Protein AF-N1ULY7-F1 (afdb_monomer_lite)

Secondary structure (DSSP, 8-state):
-HHHHHHHHHHHHHHHHHHT--------BTTB-HHHHHHHHHTT-SEEEEE---STTHHHHHHHHHTT--SEEEEE--S-SS-GGGS-S--S-HHHHHHHHHHHHHHHGGGPPPSSPPPP---TT--HHHH-TT-TTT-S------

Structure (mmCIF, N/CA/C/O backbone):
data_AF-N1ULY7-F1
#
_entry.id   AF-N1ULY7-F1
#
loop_
_atom_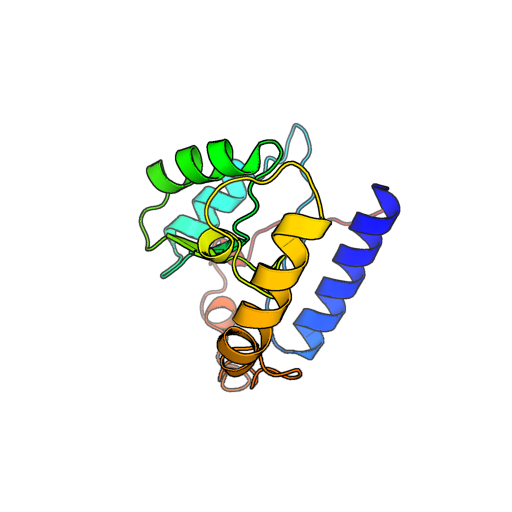site.group_PDB
_atom_site.id
_atom_site.type_symbol
_atom_site.label_atom_id
_atom_site.label_alt_id
_atom_site.label_comp_id
_atom_site.label_asym_id
_atom_site.label_entity_id
_atom_site.label_seq_id
_atom_site.pdbx_PDB_ins_code
_atom_site.Cartn_x
_atom_site.Cartn_y
_atom_site.Cartn_z
_atom_site.occupancy
_atom_site.B_iso_or_equiv
_atom_site.auth_seq_id
_atom_site.auth_comp_id
_atom_site.auth_asym_id
_atom_site.auth_atom_id
_atom_site.pdbx_PDB_model_num
ATOM 1 N N . MET A 1 1 ? 10.500 18.299 4.567 1.00 74.62 1 MET A N 1
ATOM 2 C CA . MET A 1 1 ? 9.730 17.120 4.112 1.00 74.62 1 MET A CA 1
ATOM 3 C C . MET A 1 1 ? 8.533 16.811 5.016 1.00 74.62 1 MET A C 1
ATOM 5 O O . MET A 1 1 ? 7.433 16.709 4.499 1.00 74.62 1 MET A O 1
ATOM 9 N N . HIS A 1 2 ? 8.688 16.747 6.348 1.00 90.69 2 HIS A N 1
ATOM 10 C CA . HIS A 1 2 ? 7.580 16.409 7.265 1.00 90.69 2 HIS A CA 1
ATOM 11 C C . HIS A 1 2 ? 6.323 17.290 7.126 1.00 90.69 2 HIS A C 1
ATOM 13 O O . HIS A 1 2 ? 5.226 16.753 7.027 1.00 90.69 2 HIS A O 1
ATOM 19 N N . LYS A 1 3 ? 6.467 18.622 7.032 1.00 94.31 3 LYS A N 1
ATOM 20 C CA . LYS A 1 3 ? 5.324 19.538 6.837 1.00 94.31 3 LYS A CA 1
ATOM 21 C C . LYS A 1 3 ? 4.505 19.207 5.581 1.00 94.31 3 LYS A C 1
ATOM 23 O O . LYS A 1 3 ? 3.289 19.119 5.669 1.00 94.31 3 LYS A O 1
ATOM 28 N N . PHE A 1 4 ? 5.173 18.943 4.457 1.00 96.50 4 PHE A N 1
ATOM 29 C CA . PHE A 1 4 ? 4.519 18.574 3.197 1.00 96.50 4 PHE A CA 1
ATOM 30 C C . PHE A 1 4 ? 3.685 17.291 3.338 1.00 96.50 4 PHE A C 1
ATOM 32 O O . PHE A 1 4 ? 2.550 17.234 2.876 1.00 96.50 4 PHE A O 1
ATOM 39 N N . ILE A 1 5 ? 4.215 16.282 4.038 1.00 94.19 5 ILE A N 1
ATOM 40 C CA . ILE A 1 5 ? 3.500 15.026 4.304 1.00 94.19 5 ILE A CA 1
ATOM 41 C C . ILE A 1 5 ? 2.256 15.284 5.168 1.00 94.19 5 ILE A C 1
ATOM 43 O O . ILE A 1 5 ? 1.174 14.802 4.840 1.00 94.19 5 ILE A O 1
ATOM 47 N N . LEU A 1 6 ? 2.383 16.074 6.239 1.00 94.31 6 LEU A N 1
ATOM 48 C CA . LEU A 1 6 ? 1.269 16.392 7.142 1.00 94.31 6 LEU A CA 1
ATOM 49 C C . LEU A 1 6 ? 0.171 17.217 6.452 1.00 94.31 6 LEU A C 1
ATOM 51 O O . LEU A 1 6 ? -1.020 16.958 6.633 1.00 94.31 6 LEU A O 1
ATOM 55 N N . GLU A 1 7 ? 0.555 18.185 5.621 1.00 95.19 7 GLU A N 1
ATOM 56 C CA . GLU A 1 7 ? -0.384 18.948 4.794 1.00 95.19 7 GLU A CA 1
ATOM 57 C C . GLU A 1 7 ? -1.086 18.042 3.772 1.00 95.19 7 GLU A C 1
ATOM 59 O O . GLU A 1 7 ? -2.307 18.123 3.614 1.00 95.19 7 GLU A O 1
ATOM 64 N N . GLY A 1 8 ? -0.351 17.112 3.155 1.00 95.38 8 GLY A N 1
ATOM 65 C CA . GLY A 1 8 ? -0.907 16.078 2.281 1.00 95.38 8 GLY A CA 1
ATOM 66 C C . GLY A 1 8 ? -1.920 15.177 2.994 1.00 95.38 8 GLY A C 1
ATOM 67 O O . GLY A 1 8 ? -3.011 14.944 2.477 1.00 95.38 8 GLY A O 1
ATOM 68 N N . MET A 1 9 ? -1.628 14.738 4.223 1.00 93.88 9 MET A N 1
ATOM 69 C CA . MET A 1 9 ? -2.581 13.989 5.055 1.00 93.88 9 MET A CA 1
ATOM 70 C C . MET A 1 9 ? -3.861 14.798 5.319 1.00 93.88 9 MET A C 1
ATOM 72 O O . MET A 1 9 ? -4.963 14.259 5.213 1.00 93.88 9 MET A O 1
ATOM 76 N N . SER A 1 10 ? -3.739 16.098 5.611 1.00 93.25 10 SER A N 1
ATOM 77 C CA . SER A 1 10 ? -4.890 16.995 5.804 1.00 93.25 10 SER A CA 1
ATOM 78 C C . SER A 1 10 ? -5.750 17.117 4.541 1.00 93.25 10 SER A C 1
ATOM 80 O O . SER A 1 10 ? -6.982 17.070 4.611 1.00 93.25 10 SER A O 1
ATOM 82 N N . TYR A 1 11 ? -5.120 17.208 3.368 1.00 95.31 11 TYR A N 1
ATOM 83 C CA . TYR A 1 11 ? -5.822 17.192 2.085 1.00 95.31 11 TYR A CA 1
ATOM 84 C C . TYR A 1 11 ? -6.552 15.859 1.847 1.00 95.31 11 TYR A C 1
ATOM 86 O O . TYR A 1 11 ? -7.743 15.857 1.529 1.00 95.31 11 TYR A O 1
ATOM 94 N N . ASN A 1 12 ? -5.886 14.730 2.103 1.00 92.62 12 ASN A N 1
ATOM 95 C CA . ASN A 1 12 ? -6.464 13.393 1.949 1.00 92.62 12 ASN A CA 1
ATOM 96 C C . ASN A 1 12 ? -7.694 13.174 2.844 1.00 92.62 12 ASN A C 1
ATOM 98 O O . ASN A 1 12 ? -8.665 12.562 2.401 1.00 92.62 12 ASN A O 1
ATOM 102 N N . ILE A 1 13 ? -7.714 13.725 4.067 1.00 91.62 13 ILE A N 1
ATOM 103 C CA . ILE A 1 13 ? -8.903 13.697 4.942 1.00 91.62 13 ILE A CA 1
ATOM 104 C C . ILE A 1 13 ? -10.103 14.360 4.252 1.00 91.62 13 ILE A C 1
ATOM 106 O O . ILE A 1 13 ? -11.209 13.808 4.254 1.00 91.62 13 ILE A O 1
ATOM 110 N N . LYS A 1 14 ? -9.901 15.548 3.668 1.00 90.75 14 LYS A N 1
ATOM 111 C CA . LYS A 1 14 ? -10.965 16.308 2.993 1.00 90.75 14 LYS A CA 1
ATOM 112 C C . LYS A 1 14 ? -11.480 15.554 1.770 1.00 90.75 14 LYS A C 1
ATOM 114 O O . LYS A 1 14 ? -12.694 15.435 1.594 1.00 90.75 14 LYS A O 1
ATOM 119 N N . GLU A 1 15 ? -10.570 15.009 0.971 1.00 88.94 15 GLU A N 1
ATOM 120 C CA . GLU A 1 15 ? -10.922 14.297 -0.254 1.00 88.94 15 GLU A CA 1
ATOM 121 C C . GLU A 1 15 ? -11.627 12.966 0.030 1.00 88.94 15 GLU A C 1
ATOM 123 O O . GLU A 1 15 ? -12.678 12.679 -0.546 1.00 88.94 15 GLU A O 1
ATOM 128 N N . ALA A 1 16 ? -11.141 12.194 1.004 1.00 86.06 16 ALA A N 1
ATOM 129 C CA . ALA A 1 16 ? -11.807 10.975 1.448 1.00 86.06 16 ALA A CA 1
ATOM 130 C C . ALA A 1 16 ? -13.236 11.256 1.929 1.00 86.06 16 ALA A C 1
ATOM 132 O O . ALA A 1 16 ? -14.167 10.559 1.522 1.00 86.06 16 ALA A O 1
ATOM 133 N N . LYS A 1 17 ? -13.443 12.327 2.712 1.00 86.44 17 LYS A N 1
ATOM 134 C CA . LYS A 1 17 ? -14.785 12.749 3.143 1.00 86.44 17 LYS A CA 1
ATOM 135 C C . LYS A 1 17 ? -15.686 13.070 1.948 1.00 86.44 17 LYS A C 1
ATOM 137 O O . LYS A 1 17 ? -16.830 12.620 1.920 1.00 86.44 17 LYS A O 1
ATOM 142 N N . ARG A 1 18 ? -15.179 13.797 0.945 1.00 85.75 18 ARG A N 1
ATOM 143 C CA . ARG A 1 18 ? -15.914 14.110 -0.297 1.00 85.75 18 ARG A CA 1
ATOM 144 C C . ARG A 1 18 ? -16.318 12.844 -1.062 1.00 85.75 18 ARG A C 1
ATOM 146 O O . ARG A 1 18 ? -17.390 12.800 -1.667 1.00 85.75 18 ARG A O 1
ATOM 153 N N . LEU A 1 19 ? -15.478 11.813 -1.020 1.00 82.19 19 LEU A N 1
ATOM 154 C CA . LEU A 1 19 ? -15.704 10.520 -1.667 1.00 82.19 19 LEU A CA 1
ATOM 155 C C . LEU A 1 19 ? -16.545 9.539 -0.828 1.00 82.19 19 LEU A C 1
ATOM 157 O O . LEU A 1 19 ? -16.903 8.480 -1.338 1.00 82.19 19 LEU A O 1
ATOM 161 N N . GLY A 1 20 ? -16.903 9.877 0.417 1.00 81.56 20 GLY A N 1
ATOM 162 C CA . GLY A 1 20 ? -17.619 8.974 1.330 1.00 81.56 20 GLY A CA 1
ATOM 163 C C . GLY A 1 20 ? -16.737 7.864 1.919 1.00 81.56 20 GLY A C 1
ATOM 164 O O . GLY A 1 20 ? -17.247 6.842 2.386 1.00 81.56 20 GLY A O 1
ATOM 165 N N . LEU A 1 21 ? -15.418 8.055 1.889 1.00 84.00 21 LEU A N 1
ATOM 166 C CA . LEU A 1 21 ? -14.406 7.151 2.421 1.00 84.00 21 LEU A CA 1
ATOM 167 C C . LEU A 1 21 ? -13.984 7.573 3.828 1.00 84.00 21 LEU A C 1
ATOM 169 O O . LEU A 1 21 ? -14.009 8.747 4.202 1.00 84.00 21 LEU A O 1
ATOM 173 N N . THR A 1 22 ? -13.555 6.595 4.617 1.00 87.62 22 THR A N 1
ATOM 174 C CA . THR A 1 22 ? -12.974 6.837 5.936 1.00 87.62 22 THR A CA 1
ATOM 175 C C . THR A 1 22 ? -11.459 6.857 5.802 1.00 87.62 22 THR A C 1
ATOM 177 O O . THR A 1 22 ? -10.843 5.813 5.644 1.00 87.62 22 THR A O 1
ATOM 180 N N . TYR A 1 23 ? -10.864 8.046 5.881 1.00 88.50 23 TYR A N 1
ATOM 181 C CA . TYR A 1 23 ? -9.416 8.212 5.989 1.00 88.50 23 TYR A CA 1
ATOM 182 C C . TYR A 1 23 ? -9.052 8.604 7.424 1.00 88.50 23 TYR A C 1
ATOM 184 O O . TYR A 1 23 ? -9.740 9.413 8.062 1.00 88.50 23 TYR A O 1
ATOM 192 N N . ARG A 1 24 ? -8.000 7.980 7.953 1.00 88.38 24 ARG A N 1
ATOM 193 C CA . ARG A 1 24 ? -7.470 8.214 9.298 1.00 88.38 24 ARG A CA 1
ATOM 194 C C . ARG A 1 24 ? -5.976 8.465 9.170 1.00 88.38 24 ARG A C 1
ATOM 196 O O . ARG A 1 24 ? -5.214 7.533 8.953 1.00 88.38 24 ARG A O 1
ATOM 203 N N . ALA A 1 25 ? -5.584 9.732 9.266 1.00 90.06 25 ALA A N 1
ATOM 204 C CA . ALA A 1 25 ? -4.176 10.087 9.352 1.00 90.06 25 ALA A CA 1
ATOM 205 C C . ALA A 1 25 ? -3.635 9.666 10.723 1.00 90.06 25 ALA A C 1
ATOM 207 O O . ALA A 1 25 ? -4.288 9.907 11.741 1.00 90.06 25 ALA A O 1
ATOM 208 N N . PHE A 1 26 ? -2.450 9.064 10.738 1.00 89.06 26 PHE A N 1
ATOM 209 C CA . PHE A 1 26 ? -1.754 8.682 11.957 1.00 89.06 26 PHE A CA 1
ATOM 210 C C . PHE A 1 26 ? -0.338 9.249 11.920 1.00 89.06 26 PHE A C 1
ATOM 212 O O . PHE A 1 26 ? 0.374 9.083 10.931 1.00 89.06 26 PHE A O 1
ATOM 219 N N . VAL A 1 27 ? 0.047 9.936 12.994 1.00 90.56 27 VAL A N 1
ATOM 220 C CA . VAL A 1 27 ? 1.402 10.450 13.199 1.00 90.56 27 VAL A CA 1
ATOM 221 C C . VAL A 1 27 ? 1.911 9.812 14.476 1.00 90.56 27 VAL A C 1
ATOM 223 O O . VAL A 1 27 ? 1.364 10.054 15.553 1.00 90.56 27 VAL A O 1
ATOM 226 N N . GLU A 1 28 ? 2.916 8.960 14.327 1.00 88.75 28 GLU A N 1
ATOM 227 C CA . GLU A 1 28 ? 3.486 8.213 15.438 1.00 88.75 28 GLU A CA 1
ATOM 228 C C . GLU A 1 28 ? 4.241 9.137 16.395 1.00 88.75 28 GLU A C 1
ATOM 230 O O . GLU A 1 28 ? 4.971 10.040 15.981 1.00 88.75 28 GLU A O 1
ATOM 235 N N . THR A 1 29 ? 4.048 8.906 17.690 1.00 88.94 29 THR A N 1
ATOM 236 C CA . THR A 1 29 ? 4.801 9.554 18.767 1.00 88.94 29 THR A CA 1
ATOM 237 C C . THR A 1 29 ? 5.242 8.487 19.772 1.00 88.94 29 THR A C 1
ATOM 239 O O . THR A 1 29 ? 4.666 7.398 19.787 1.00 88.94 29 THR A O 1
ATOM 242 N N . PRO A 1 30 ? 6.215 8.764 20.662 1.00 87.12 30 PRO A N 1
ATOM 243 C CA . PRO A 1 30 ? 6.667 7.772 21.642 1.00 87.12 30 PRO A CA 1
ATOM 244 C C . PRO A 1 30 ? 5.555 7.186 22.530 1.00 87.12 30 PRO A C 1
ATOM 246 O O . PRO A 1 30 ? 5.674 6.053 22.980 1.00 87.12 30 PRO A O 1
ATOM 249 N N . GLY A 1 31 ? 4.473 7.938 22.771 1.00 87.00 31 GLY A N 1
ATOM 250 C CA . GLY A 1 31 ? 3.311 7.483 23.544 1.00 87.00 31 GLY A CA 1
ATOM 251 C C . GLY A 1 31 ? 2.112 7.037 22.700 1.00 87.00 31 GLY A C 1
ATOM 252 O O . GLY A 1 31 ? 1.058 6.760 23.260 1.00 87.00 31 GLY A O 1
ATOM 253 N N . ASN A 1 32 ? 2.229 7.029 21.370 1.00 82.00 32 ASN A N 1
ATOM 254 C CA . ASN A 1 32 ? 1.151 6.661 20.457 1.00 82.00 32 ASN A CA 1
ATOM 255 C C . ASN A 1 32 ? 1.737 5.979 19.216 1.00 82.00 32 ASN A C 1
ATOM 257 O O . ASN A 1 32 ? 2.055 6.640 18.222 1.0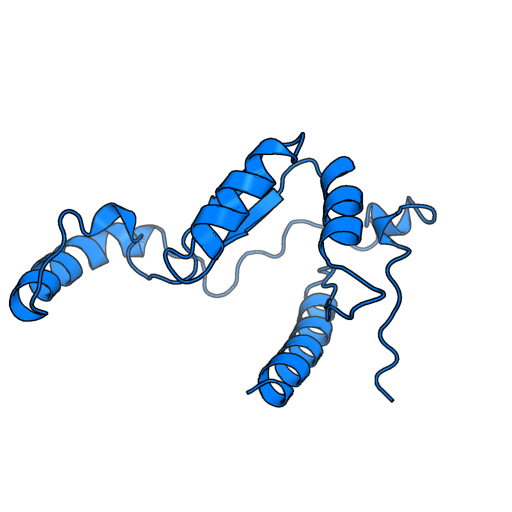0 82.00 32 ASN A O 1
ATOM 261 N N . ARG A 1 33 ? 1.893 4.657 19.304 1.00 87.69 33 ARG A N 1
ATOM 262 C CA . ARG A 1 33 ? 2.539 3.825 18.284 1.00 87.69 33 ARG A CA 1
ATOM 263 C C . ARG A 1 33 ? 1.539 3.281 17.276 1.00 87.69 33 ARG A C 1
ATOM 265 O O . ARG A 1 33 ? 0.423 2.907 17.640 1.00 87.69 33 ARG A O 1
ATOM 272 N N . ILE A 1 34 ? 1.938 3.214 16.005 1.00 86.25 34 ILE A N 1
ATOM 273 C CA . ILE A 1 34 ? 1.044 2.741 14.933 1.00 86.25 34 ILE A CA 1
ATOM 274 C C . ILE A 1 34 ? 0.678 1.268 15.111 1.00 86.25 34 ILE A C 1
ATOM 276 O O . ILE A 1 34 ? -0.429 0.867 14.767 1.00 86.25 34 ILE A O 1
ATOM 280 N N . GLU A 1 35 ? 1.588 0.482 15.680 1.00 85.12 35 GLU A N 1
ATOM 281 C CA . GLU A 1 35 ? 1.445 -0.958 15.890 1.00 85.12 35 GLU A CA 1
ATOM 282 C C . GLU A 1 35 ? 0.165 -1.296 16.663 1.00 85.12 35 GLU A C 1
ATOM 284 O O . GLU A 1 35 ? -0.639 -2.100 16.195 1.00 85.12 35 GLU A O 1
ATOM 289 N N . GLU A 1 36 ? -0.082 -0.615 17.785 1.00 82.81 36 GLU A N 1
ATOM 290 C CA . GLU A 1 36 ? -1.266 -0.841 18.623 1.00 82.81 36 GLU A CA 1
ATOM 291 C C . GLU A 1 36 ? -2.566 -0.497 17.884 1.00 82.81 36 GLU A C 1
ATOM 293 O O . GLU A 1 36 ? -3.559 -1.228 17.950 1.00 82.81 36 GLU A O 1
ATOM 298 N N . ALA A 1 37 ? -2.567 0.616 17.144 1.00 84.00 37 ALA A N 1
ATOM 299 C CA . ALA A 1 37 ? -3.717 1.022 16.346 1.00 84.00 37 ALA A CA 1
ATOM 300 C C . ALA A 1 37 ? -3.975 0.027 15.205 1.00 84.00 37 ALA A C 1
ATOM 302 O O . ALA A 1 37 ? -5.118 -0.368 14.967 1.00 84.00 37 ALA A O 1
ATOM 303 N N . PHE A 1 38 ? -2.917 -0.398 14.519 1.00 86.50 38 PHE A N 1
ATOM 304 C CA . PHE A 1 38 ? -2.985 -1.313 13.391 1.00 86.50 38 PHE A CA 1
ATOM 305 C C . PHE A 1 38 ? -3.459 -2.710 13.805 1.00 86.50 38 PHE A C 1
ATOM 307 O O . PHE A 1 38 ? -4.352 -3.258 13.157 1.00 86.50 38 PHE A O 1
ATOM 314 N N . GLU A 1 39 ? -2.939 -3.272 14.898 1.00 85.94 39 GLU A N 1
ATOM 315 C CA . GLU A 1 39 ? -3.374 -4.574 15.424 1.00 85.94 39 GLU A CA 1
ATOM 316 C C . GLU A 1 39 ? -4.874 -4.563 15.763 1.00 85.94 39 GLU A C 1
ATOM 318 O O . GLU A 1 39 ? -5.614 -5.466 15.373 1.00 85.94 39 GLU A O 1
ATOM 323 N N . LYS A 1 40 ? -5.360 -3.485 16.387 1.00 85.00 40 LYS A N 1
ATOM 324 C CA . LYS A 1 40 ? -6.778 -3.328 16.738 1.00 85.00 40 LYS A CA 1
ATOM 325 C C . LYS A 1 40 ? -7.697 -3.143 15.527 1.00 85.00 40 LYS A C 1
ATOM 327 O O . LYS A 1 40 ? -8.843 -3.582 15.542 1.00 85.00 40 LYS A O 1
ATOM 332 N N . ILE A 1 41 ? -7.235 -2.431 14.498 1.00 86.56 41 ILE A N 1
ATOM 333 C CA . ILE A 1 41 ? -8.004 -2.230 13.262 1.00 86.56 41 ILE A CA 1
ATOM 334 C C . ILE A 1 41 ? -8.057 -3.534 12.463 1.00 86.56 41 ILE A C 1
ATOM 336 O O . ILE A 1 41 ? -9.116 -3.918 11.967 1.00 86.56 41 ILE A O 1
ATOM 340 N N . SER A 1 42 ? -6.913 -4.207 12.332 1.00 89.31 42 SER A N 1
ATOM 341 C CA . SER A 1 42 ? -6.775 -5.415 11.520 1.00 89.31 42 SER A CA 1
ATOM 342 C C . SER A 1 42 ? -7.466 -6.635 12.133 1.00 89.31 42 SER A C 1
ATOM 344 O O . SER A 1 42 ? -7.896 -7.503 11.376 1.00 89.31 42 SER A O 1
ATOM 346 N N . SER A 1 43 ? -7.656 -6.692 13.460 1.00 88.44 43 SER A N 1
ATOM 347 C CA . SER A 1 43 ? -8.377 -7.795 14.120 1.00 88.44 43 SER A CA 1
ATOM 348 C C . SER A 1 43 ? -9.844 -7.914 13.699 1.00 88.44 43 SER A C 1
ATOM 350 O O . SER A 1 43 ? -10.385 -9.015 13.704 1.00 88.44 43 SER A O 1
ATOM 352 N N . GLU A 1 44 ? -10.465 -6.798 13.314 1.00 88.62 44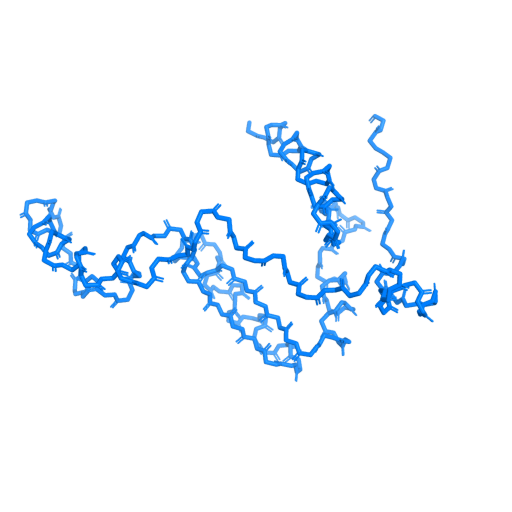 GLU A N 1
ATOM 353 C CA . GLU A 1 44 ? -11.858 -6.722 12.848 1.00 88.62 44 GLU A CA 1
ATOM 354 C C . GLU A 1 44 ? -11.959 -6.592 11.317 1.00 88.62 44 GLU A C 1
ATOM 356 O O . GLU A 1 44 ? -13.053 -6.482 10.758 1.00 88.62 44 GLU A O 1
ATOM 361 N N . ALA A 1 45 ? -10.826 -6.547 10.610 1.00 89.94 45 ALA A N 1
ATOM 362 C CA . ALA A 1 45 ? -10.805 -6.374 9.165 1.00 89.94 45 ALA A CA 1
ATOM 363 C C . ALA A 1 45 ? -11.052 -7.708 8.450 1.00 89.94 45 ALA A C 1
ATOM 365 O O . ALA A 1 45 ? -10.422 -8.717 8.754 1.00 89.94 45 ALA A O 1
ATOM 366 N N . ALA A 1 46 ? -11.905 -7.701 7.423 1.00 91.44 46 ALA A N 1
ATOM 367 C CA . ALA A 1 46 ? -12.069 -8.856 6.535 1.00 91.44 46 ALA A CA 1
ATOM 368 C C . ALA A 1 46 ? -10.873 -9.042 5.577 1.00 91.44 46 ALA A C 1
ATOM 370 O O . ALA A 1 46 ? -10.578 -10.154 5.140 1.00 91.44 46 ALA A O 1
ATOM 371 N N . LEU A 1 47 ? -10.198 -7.942 5.232 1.00 92.69 47 LEU A N 1
ATOM 372 C CA . LEU A 1 47 ? -9.082 -7.883 4.293 1.00 92.69 47 LEU A CA 1
ATOM 373 C C . LEU A 1 47 ? -8.237 -6.643 4.600 1.00 92.69 47 LEU A C 1
ATOM 375 O O . LEU A 1 47 ? -8.786 -5.562 4.820 1.00 92.69 47 LEU A O 1
ATOM 379 N N . VAL A 1 48 ? -6.916 -6.789 4.544 1.00 93.56 48 VAL A N 1
ATOM 380 C CA . VAL A 1 48 ? -5.966 -5.674 4.581 1.00 93.56 48 VAL A CA 1
ATOM 381 C C . VAL A 1 48 ? -5.230 -5.614 3.244 1.00 93.56 48 VAL A C 1
ATOM 383 O O . VAL A 1 48 ? -4.701 -6.621 2.776 1.00 93.56 48 VAL A O 1
ATOM 386 N N . ILE A 1 49 ? -5.212 -4.430 2.630 1.00 94.50 49 ILE A N 1
ATOM 387 C CA . ILE A 1 49 ? -4.476 -4.139 1.394 1.00 94.50 49 ILE A CA 1
ATOM 388 C C . ILE A 1 49 ? -3.457 -3.039 1.700 1.00 94.50 49 ILE A C 1
ATOM 390 O O . ILE A 1 49 ? -3.806 -2.060 2.360 1.00 94.50 49 ILE A O 1
ATOM 394 N N . THR A 1 50 ? -2.227 -3.197 1.223 1.00 93.50 50 THR A N 1
ATOM 395 C CA . THR A 1 50 ? -1.137 -2.224 1.373 1.00 93.50 50 THR A CA 1
ATOM 396 C C . THR A 1 50 ? -0.334 -2.092 0.083 1.00 93.50 50 THR A C 1
ATOM 398 O O . THR A 1 50 ? -0.426 -2.949 -0.795 1.00 93.50 50 THR A O 1
ATOM 401 N N . ASP A 1 51 ? 0.463 -1.032 -0.013 1.00 92.56 51 ASP A N 1
ATOM 402 C CA . ASP A 1 51 ? 1.408 -0.830 -1.109 1.00 92.56 51 ASP A CA 1
ATOM 403 C C . ASP A 1 51 ? 2.593 -1.808 -0.998 1.00 92.56 51 ASP A C 1
ATOM 405 O O . ASP A 1 51 ? 3.126 -2.023 0.094 1.00 92.56 51 ASP A O 1
ATOM 409 N N . ASP A 1 52 ? 2.999 -2.394 -2.126 1.00 91.69 52 ASP A N 1
ATOM 410 C CA . ASP A 1 52 ? 4.194 -3.235 -2.264 1.00 91.69 52 ASP A CA 1
ATOM 411 C C . ASP A 1 52 ? 5.380 -2.390 -2.743 1.00 91.69 52 ASP A C 1
ATOM 413 O O . ASP A 1 52 ? 5.536 -2.129 -3.937 1.00 91.69 52 ASP A O 1
ATOM 417 N N . TYR A 1 53 ? 6.200 -1.919 -1.802 1.00 91.62 53 TYR A N 1
ATOM 418 C CA . TYR A 1 53 ? 7.341 -1.059 -2.102 1.00 91.62 53 TYR A CA 1
ATOM 419 C C . TYR A 1 53 ? 8.660 -1.746 -1.719 1.00 91.62 53 TYR A C 1
ATOM 421 O O . TYR A 1 53 ? 8.870 -2.051 -0.545 1.00 91.62 53 TYR A O 1
ATOM 429 N N . PRO A 1 54 ? 9.598 -1.956 -2.662 1.00 87.88 54 PRO A N 1
ATOM 430 C CA . PRO A 1 54 ? 10.744 -2.848 -2.460 1.00 87.88 54 PRO A CA 1
ATOM 431 C C . PRO A 1 54 ? 11.909 -2.222 -1.674 1.00 87.88 54 PRO A C 1
ATOM 433 O O . PRO A 1 54 ? 12.996 -2.792 -1.645 1.00 87.88 54 PRO A O 1
ATOM 436 N N . ALA A 1 55 ? 11.745 -1.025 -1.107 1.00 90.06 55 ALA A N 1
ATOM 437 C CA . ALA A 1 55 ? 12.845 -0.259 -0.525 1.00 90.06 55 ALA A CA 1
ATOM 438 C C . ALA A 1 55 ? 12.607 0.118 0.942 1.00 90.06 55 ALA A C 1
ATOM 440 O O . ALA A 1 55 ? 11.489 0.071 1.460 1.00 90.06 55 ALA A O 1
ATOM 441 N N . TYR A 1 56 ? 13.685 0.574 1.585 1.00 90.50 56 TYR A N 1
ATOM 442 C CA . TYR A 1 56 ? 13.744 0.891 3.013 1.00 90.50 56 TYR A CA 1
ATOM 443 C C . TYR A 1 56 ? 13.398 -0.329 3.873 1.00 90.50 56 TYR A C 1
ATOM 445 O O . TYR A 1 56 ? 13.887 -1.413 3.602 1.00 90.50 56 TYR A O 1
ATOM 453 N N . ILE A 1 57 ? 12.590 -0.124 4.912 1.00 91.56 57 ILE A N 1
ATOM 454 C CA . ILE A 1 57 ? 12.170 -1.137 5.884 1.00 91.56 57 ILE A CA 1
ATOM 455 C C . ILE A 1 57 ? 10.899 -1.881 5.458 1.00 91.56 57 ILE A C 1
ATOM 457 O O . ILE A 1 57 ? 10.356 -2.659 6.238 1.00 91.56 57 ILE A O 1
ATOM 461 N N . ILE A 1 58 ? 10.335 -1.548 4.291 1.00 92.31 58 ILE A N 1
ATOM 462 C CA . ILE A 1 58 ? 9.002 -2.014 3.905 1.00 92.31 58 ILE A CA 1
ATOM 463 C C . ILE A 1 58 ? 8.970 -3.534 3.707 1.00 92.31 58 ILE A C 1
ATOM 465 O O . ILE A 1 58 ? 8.079 -4.147 4.292 1.00 92.31 58 ILE A O 1
ATOM 469 N N . PRO A 1 59 ? 9.915 -4.179 2.994 1.00 92.50 59 PRO A N 1
ATOM 470 C CA . PRO A 1 59 ? 9.891 -5.634 2.835 1.00 92.50 59 PRO A CA 1
ATOM 471 C C . PRO A 1 59 ? 9.895 -6.381 4.177 1.00 92.50 59 PRO A C 1
ATOM 473 O O . PRO A 1 59 ? 9.058 -7.255 4.409 1.00 92.50 59 PRO A O 1
ATOM 476 N N . GLU A 1 60 ? 10.775 -5.992 5.101 1.00 94.94 60 GLU A N 1
ATOM 477 C CA . GLU A 1 60 ? 10.872 -6.601 6.429 1.00 94.94 60 GLU A CA 1
ATOM 478 C C . GLU A 1 60 ? 9.631 -6.311 7.281 1.00 94.94 60 GLU A C 1
ATOM 480 O O . GLU A 1 60 ? 9.149 -7.191 7.998 1.00 94.94 60 GLU A O 1
ATOM 485 N N . LEU A 1 61 ? 9.079 -5.098 7.188 1.00 92.56 61 LEU A N 1
ATOM 486 C CA . LEU A 1 61 ? 7.842 -4.729 7.870 1.00 92.56 61 LEU A CA 1
ATOM 487 C C . LEU A 1 61 ? 6.664 -5.578 7.376 1.00 92.56 61 LEU A C 1
ATOM 489 O O . LEU A 1 61 ? 5.907 -6.093 8.196 1.00 92.56 61 LEU A O 1
ATOM 493 N N . LEU A 1 62 ? 6.509 -5.758 6.061 1.00 93.62 62 LEU A N 1
ATOM 494 C CA . LEU A 1 62 ? 5.438 -6.574 5.479 1.00 93.62 62 LEU A CA 1
ATOM 495 C C . LEU A 1 62 ? 5.562 -8.043 5.903 1.00 93.62 62 LEU A C 1
ATOM 497 O O . LEU A 1 62 ? 4.568 -8.655 6.299 1.00 93.62 62 LEU A O 1
ATOM 501 N N . GLU A 1 63 ? 6.780 -8.587 5.902 1.00 93.75 63 GLU A N 1
ATOM 502 C CA . GLU A 1 63 ? 7.099 -9.927 6.406 1.00 93.75 63 GLU A CA 1
ATOM 503 C C . GLU A 1 63 ? 6.685 -10.080 7.885 1.00 93.75 63 GLU A C 1
ATOM 505 O O . GLU A 1 63 ? 6.025 -11.052 8.254 1.00 93.75 63 GLU A O 1
ATOM 510 N N . GLN A 1 64 ? 7.007 -9.109 8.745 1.00 93.56 64 GLN A N 1
ATOM 511 C CA . GLN A 1 64 ? 6.626 -9.126 10.164 1.00 93.56 64 GLN A CA 1
ATOM 512 C C . GLN A 1 64 ? 5.116 -8.977 10.377 1.00 93.56 64 GLN A C 1
ATOM 514 O O . GLN A 1 64 ? 4.524 -9.684 11.195 1.00 93.56 64 GLN A O 1
ATOM 519 N N . VAL A 1 65 ? 4.484 -8.068 9.640 1.00 92.38 65 VAL A N 1
ATOM 520 C CA . VAL A 1 65 ? 3.050 -7.789 9.724 1.00 92.38 65 VAL A CA 1
ATOM 521 C C . VAL A 1 65 ? 2.230 -8.989 9.250 1.00 92.38 65 VAL A C 1
ATOM 523 O O . VAL A 1 65 ? 1.260 -9.363 9.911 1.00 92.38 65 VAL A O 1
ATOM 526 N N . SER A 1 66 ? 2.648 -9.656 8.170 1.00 93.06 66 SER A N 1
ATOM 527 C CA . SER A 1 66 ? 1.963 -10.844 7.641 1.00 93.06 66 SER A CA 1
ATOM 528 C C . SER A 1 66 ? 1.875 -11.994 8.653 1.00 93.06 66 SER A C 1
ATOM 530 O O . SER A 1 66 ? 0.899 -12.737 8.646 1.00 93.06 66 SER A O 1
ATOM 532 N N . LYS A 1 67 ? 2.839 -12.097 9.579 1.00 92.25 67 LYS A N 1
ATOM 533 C CA . LYS A 1 67 ? 2.850 -13.096 10.665 1.00 92.25 67 LYS A CA 1
ATOM 534 C C . LYS A 1 67 ? 1.853 -12.786 11.787 1.00 92.25 67 LYS A C 1
ATOM 536 O O . LYS A 1 67 ? 1.531 -13.675 12.570 1.00 92.25 67 LYS A O 1
ATOM 541 N N . LYS A 1 68 ? 1.386 -11.536 11.892 1.00 90.44 68 LYS A N 1
ATOM 542 C CA . LYS A 1 68 ? 0.478 -11.065 12.952 1.00 90.44 68 LYS A CA 1
ATOM 543 C C . LYS A 1 68 ? -0.975 -10.922 12.493 1.00 90.44 68 LYS A C 1
ATOM 545 O O . LYS A 1 68 ? -1.888 -11.092 13.302 1.00 90.44 68 LYS A O 1
ATOM 550 N N . ILE A 1 69 ? -1.202 -10.575 11.225 1.00 91.69 69 ILE A N 1
ATOM 551 C CA . ILE A 1 69 ? -2.550 -10.360 10.685 1.00 91.69 69 ILE A CA 1
ATOM 552 C C . ILE A 1 69 ? -3.302 -11.693 10.584 1.00 91.69 69 ILE A C 1
ATOM 554 O O . ILE A 1 69 ? -2.792 -12.675 10.055 1.00 91.69 69 ILE A O 1
ATOM 558 N N . LYS A 1 70 ? -4.553 -11.710 11.061 1.00 90.81 70 LYS A N 1
ATOM 559 C CA . LYS A 1 70 ? -5.420 -12.904 11.050 1.00 90.81 70 LYS A CA 1
ATOM 560 C C . LYS A 1 70 ? -6.308 -13.024 9.809 1.00 90.81 70 LYS A C 1
ATOM 562 O O . LYS A 1 70 ? -6.861 -14.090 9.557 1.00 90.81 70 LYS A O 1
ATOM 567 N N . CYS A 1 71 ? -6.490 -11.935 9.068 1.00 91.94 71 CYS A N 1
ATOM 568 C CA . CYS A 1 71 ? -7.266 -11.907 7.834 1.00 91.94 71 CYS A CA 1
ATOM 569 C C . CYS A 1 71 ? -6.356 -11.951 6.601 1.00 91.94 71 CYS A C 1
ATOM 571 O O . CYS A 1 71 ? -5.131 -12.012 6.700 1.00 91.94 71 CYS A O 1
ATOM 573 N N . LYS A 1 72 ? -6.952 -11.942 5.407 1.00 93.44 72 LYS A N 1
ATOM 574 C CA . LYS A 1 72 ? -6.169 -11.906 4.173 1.00 93.44 72 LYS A CA 1
ATOM 575 C C . LYS A 1 72 ? -5.372 -10.595 4.118 1.00 93.44 72 LYS A C 1
ATOM 577 O O . LYS A 1 72 ? -5.928 -9.521 4.341 1.00 93.44 72 LYS A O 1
ATOM 582 N N . PHE A 1 73 ? -4.085 -10.698 3.807 1.00 94.69 73 PHE A N 1
ATOM 583 C CA . PHE A 1 73 ? -3.179 -9.564 3.653 1.00 94.69 73 PHE A CA 1
ATOM 584 C C . PHE A 1 73 ? -2.642 -9.542 2.225 1.00 94.69 73 PHE A C 1
ATOM 586 O O . PHE A 1 73 ? -2.105 -10.543 1.753 1.00 94.69 73 PHE A O 1
ATOM 593 N N . LEU A 1 74 ? -2.850 -8.435 1.516 1.00 94.50 74 LEU A N 1
ATOM 594 C CA . LEU A 1 74 ? -2.443 -8.262 0.125 1.00 94.50 74 LEU A CA 1
ATOM 595 C C . LEU A 1 74 ? -1.537 -7.041 -0.007 1.00 94.50 74 LEU A C 1
ATOM 597 O O . LEU A 1 74 ? -1.956 -5.929 0.304 1.00 94.50 74 LEU A O 1
ATOM 601 N N . ALA A 1 75 ? -0.329 -7.250 -0.516 1.00 92.88 75 ALA A N 1
ATOM 602 C CA . ALA A 1 75 ? 0.535 -6.177 -0.985 1.00 92.88 75 ALA A CA 1
ATOM 603 C C . ALA A 1 75 ? 0.308 -5.980 -2.493 1.00 92.88 75 ALA A C 1
ATOM 605 O O . ALA A 1 75 ? 0.199 -6.957 -3.239 1.00 92.88 75 ALA A O 1
ATOM 606 N N . VAL A 1 76 ? 0.164 -4.731 -2.930 1.00 91.38 76 VAL A N 1
ATOM 607 C CA . VAL A 1 76 ? -0.123 -4.367 -4.323 1.00 91.38 76 VAL A CA 1
ATOM 608 C C . VAL A 1 76 ? 0.864 -3.297 -4.767 1.00 91.38 76 VAL A C 1
ATOM 610 O O . VAL A 1 76 ? 0.967 -2.256 -4.126 1.00 91.38 76 VAL A O 1
ATOM 613 N N . ASP A 1 77 ? 1.553 -3.517 -5.885 1.00 90.31 77 ASP A N 1
ATOM 614 C CA . ASP A 1 77 ? 2.384 -2.481 -6.505 1.00 90.31 77 ASP A CA 1
ATOM 615 C C . ASP A 1 77 ? 1.492 -1.335 -7.003 1.00 90.31 77 ASP A C 1
ATOM 617 O O . ASP A 1 77 ? 0.759 -1.463 -7.988 1.00 90.31 77 ASP A O 1
ATOM 621 N N . SER A 1 78 ? 1.530 -0.222 -6.275 1.00 87.75 78 SER A N 1
ATOM 622 C CA . SER A 1 78 ? 0.801 1.016 -6.571 1.00 87.75 78 SER A CA 1
ATOM 623 C C . SER A 1 78 ? 1.735 2.158 -6.986 1.00 87.75 78 SER A C 1
ATOM 625 O O . SER A 1 78 ? 1.283 3.261 -7.305 1.00 87.75 78 SER A O 1
ATOM 627 N N . ASN A 1 79 ? 3.041 1.898 -6.999 1.00 88.88 79 ASN A N 1
ATOM 628 C CA . ASN A 1 79 ? 4.102 2.864 -7.259 1.00 88.88 79 ASN A CA 1
ATOM 629 C C . ASN A 1 79 ? 4.672 2.757 -8.679 1.00 88.88 79 ASN A C 1
ATOM 631 O O . ASN A 1 79 ? 5.446 3.628 -9.084 1.00 88.88 79 ASN A O 1
ATOM 635 N N . SER A 1 80 ? 4.289 1.730 -9.441 1.00 88.25 80 SER A N 1
ATOM 636 C CA . SER A 1 80 ? 4.800 1.484 -10.790 1.00 88.25 80 SER A CA 1
ATOM 637 C C . SER A 1 80 ? 3.685 1.357 -11.826 1.00 88.25 80 SER A C 1
ATOM 639 O O . SER A 1 80 ? 2.602 0.843 -11.567 1.00 88.25 80 SER A O 1
ATOM 641 N N . ILE A 1 81 ? 3.958 1.810 -13.053 1.00 90.00 81 ILE A N 1
ATOM 642 C CA . ILE A 1 81 ? 3.035 1.627 -14.188 1.00 90.00 81 ILE A CA 1
ATOM 643 C C . ILE A 1 81 ? 3.068 0.179 -14.698 1.00 90.00 81 ILE A C 1
ATOM 645 O O . ILE A 1 81 ? 2.039 -0.393 -15.049 1.00 90.00 81 ILE A O 1
ATOM 649 N N . ILE A 1 82 ? 4.269 -0.392 -14.779 1.00 91.94 82 ILE A N 1
ATOM 650 C CA . ILE A 1 82 ? 4.492 -1.818 -15.012 1.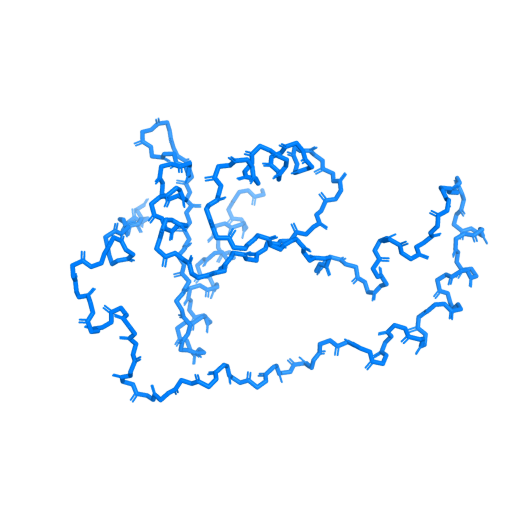00 91.94 82 ILE A CA 1
ATOM 651 C C . ILE A 1 82 ? 4.806 -2.408 -13.638 1.00 91.94 82 ILE A C 1
ATOM 653 O O . ILE A 1 82 ? 5.751 -1.902 -13.023 1.00 91.94 82 ILE A O 1
ATOM 657 N N . PRO A 1 83 ? 4.068 -3.434 -13.174 1.00 89.44 83 PRO A N 1
ATOM 658 C CA . PRO A 1 83 ? 4.363 -4.090 -11.908 1.00 89.44 83 PRO A CA 1
ATOM 659 C C . PRO A 1 83 ? 5.836 -4.483 -11.820 1.00 89.44 83 PRO A C 1
ATOM 661 O O . PRO A 1 83 ? 6.394 -5.015 -12.782 1.00 89.44 83 PRO A O 1
ATOM 664 N N . LEU A 1 84 ? 6.471 -4.239 -10.677 1.00 88.94 84 LEU A N 1
ATOM 665 C CA . LEU A 1 84 ? 7.903 -4.442 -10.480 1.00 88.94 84 LEU A CA 1
ATOM 666 C C . LEU A 1 84 ? 8.332 -5.878 -10.797 1.00 88.94 84 LEU A C 1
ATOM 668 O O . LEU A 1 84 ? 9.390 -6.103 -11.386 1.00 8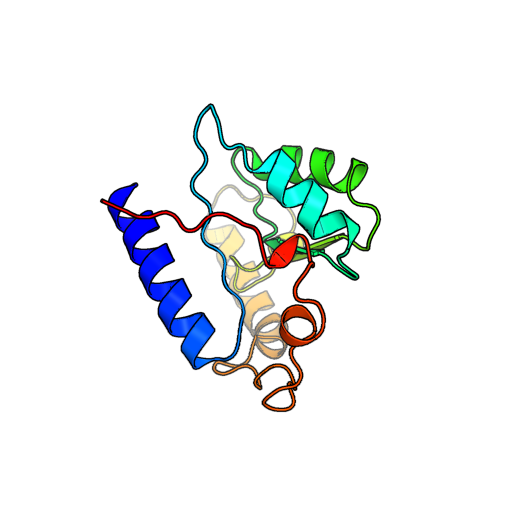8.94 84 LEU A O 1
ATOM 672 N N . THR A 1 85 ? 7.456 -6.838 -10.505 1.00 87.44 85 THR A N 1
ATOM 673 C CA . THR A 1 85 ? 7.632 -8.265 -10.798 1.00 87.44 85 THR A CA 1
ATOM 674 C C . THR A 1 85 ? 7.763 -8.582 -12.293 1.00 87.44 85 THR A C 1
ATOM 676 O O . THR A 1 85 ? 8.247 -9.654 -12.647 1.00 87.44 85 THR A O 1
ATOM 679 N N . PHE A 1 86 ? 7.377 -7.670 -13.194 1.00 90.75 86 PHE A N 1
ATOM 680 C CA . PHE A 1 86 ? 7.415 -7.895 -14.644 1.00 90.75 86 PHE A CA 1
ATOM 681 C C . PHE A 1 86 ? 8.743 -7.462 -15.285 1.00 90.75 86 PHE A C 1
ATOM 683 O O . PHE A 1 86 ? 9.002 -7.813 -16.437 1.00 90.75 86 PHE A O 1
ATOM 690 N N . TYR A 1 87 ? 9.605 -6.715 -14.583 1.00 88.06 87 TYR A N 1
ATOM 691 C CA . TYR A 1 87 ? 10.868 -6.223 -15.161 1.00 88.06 87 TYR A CA 1
ATOM 692 C C . TYR A 1 87 ? 11.935 -7.312 -15.367 1.00 88.06 87 TYR A C 1
ATOM 694 O O . TYR A 1 87 ? 12.878 -7.110 -16.149 1.00 88.06 87 TYR A O 1
ATOM 702 N N . GLY A 1 88 ? 11.753 -8.473 -14.731 1.00 88.12 88 GLY A N 1
ATOM 703 C CA . GLY A 1 88 ? 12.678 -9.602 -14.779 1.00 88.12 88 GLY A CA 1
ATOM 704 C C . GLY A 1 88 ? 14.009 -9.290 -14.097 1.00 88.12 88 GLY A C 1
ATOM 705 O O . GLY A 1 88 ? 14.071 -8.491 -13.166 1.00 88.12 88 GLY A O 1
ATOM 706 N N . GLU A 1 89 ? 15.079 -9.913 -14.589 1.00 91.06 89 GLU A N 1
ATOM 707 C CA . GLU A 1 89 ? 16.421 -9.777 -14.017 1.00 91.06 89 GLU A CA 1
ATOM 708 C C . GLU A 1 89 ? 16.924 -8.333 -13.987 1.00 91.06 89 GLU A C 1
ATOM 710 O O . GLU A 1 89 ? 16.721 -7.566 -14.943 1.00 91.06 89 GLU A O 1
ATOM 715 N N . PHE A 1 90 ? 17.658 -8.011 -12.917 1.00 92.38 90 PHE A N 1
ATOM 716 C CA . PHE A 1 90 ? 18.324 -6.726 -12.739 1.00 92.38 90 PHE A CA 1
ATOM 717 C C . PHE A 1 90 ? 19.203 -6.380 -13.945 1.00 92.38 90 PHE A C 1
ATOM 719 O O . PHE A 1 90 ? 19.902 -7.220 -14.516 1.00 92.38 90 PHE A O 1
ATOM 726 N N . VAL A 1 91 ? 19.194 -5.101 -14.319 1.00 94.62 91 VAL A N 1
ATOM 727 C CA . VAL A 1 91 ? 20.057 -4.559 -15.367 1.00 94.62 91 VAL A CA 1
ATOM 728 C C . VAL A 1 91 ? 20.704 -3.270 -14.886 1.00 94.62 91 VAL A C 1
ATOM 730 O O . VAL A 1 91 ? 20.045 -2.394 -14.334 1.00 94.62 91 VAL A O 1
ATOM 733 N N . SER A 1 92 ? 21.999 -3.123 -15.151 1.00 96.00 92 SER A N 1
ATOM 734 C CA . SER A 1 92 ? 22.792 -1.976 -14.697 1.00 96.00 92 SER A CA 1
ATOM 735 C C . SER A 1 92 ? 22.598 -0.706 -15.533 1.00 96.00 92 SER A C 1
ATOM 737 O O . SER A 1 92 ? 23.090 0.355 -15.160 1.00 96.00 92 SER A O 1
ATOM 739 N N . ALA A 1 93 ? 21.902 -0.788 -16.675 1.00 96.94 93 ALA A N 1
ATOM 740 C CA . ALA A 1 93 ? 21.804 0.316 -17.624 1.00 96.94 93 ALA A CA 1
ATOM 741 C C . ALA A 1 93 ? 20.393 0.511 -18.191 1.00 96.94 93 ALA A C 1
ATOM 743 O O . ALA A 1 93 ? 19.753 -0.416 -18.697 1.00 96.94 93 ALA A O 1
ATOM 744 N N . ALA A 1 94 ? 19.961 1.774 -18.254 1.00 97.19 94 ALA A N 1
ATOM 745 C CA . ALA A 1 94 ? 18.670 2.161 -18.823 1.00 97.19 94 ALA A CA 1
ATOM 746 C C . ALA A 1 94 ? 18.511 1.758 -20.301 1.00 97.19 94 ALA A C 1
ATOM 748 O O . ALA A 1 94 ? 17.399 1.485 -20.746 1.00 97.19 94 ALA A O 1
ATOM 749 N N . ARG A 1 95 ? 19.603 1.695 -21.083 1.00 97.31 95 ARG A N 1
ATOM 750 C CA . ARG A 1 95 ? 19.565 1.239 -22.489 1.00 97.31 95 ARG A CA 1
ATOM 751 C C . ARG A 1 95 ? 19.077 -0.209 -22.618 1.00 97.31 95 ARG A C 1
ATOM 753 O O . ARG A 1 95 ? 18.467 -0.531 -23.630 1.00 97.31 95 ARG A O 1
ATOM 760 N N . ILE A 1 96 ? 19.309 -1.038 -21.597 1.00 95.38 96 ILE A N 1
ATOM 761 C CA . ILE A 1 96 ? 18.873 -2.439 -21.547 1.00 95.38 96 ILE A CA 1
ATOM 762 C C . ILE A 1 96 ? 17.437 -2.537 -21.008 1.00 95.38 96 ILE A C 1
ATOM 764 O O . ILE A 1 96 ? 16.632 -3.296 -21.543 1.00 95.38 96 ILE A O 1
ATOM 768 N N . LEU A 1 97 ? 17.087 -1.736 -19.992 1.00 95.69 97 LEU A N 1
ATOM 769 C CA . LEU A 1 97 ? 15.745 -1.744 -19.395 1.00 95.69 97 LEU A CA 1
ATOM 770 C C . LEU A 1 97 ? 14.669 -1.168 -20.329 1.00 95.69 97 LEU A C 1
ATOM 772 O O . LEU A 1 97 ? 13.563 -1.697 -20.418 1.00 95.69 97 LEU A O 1
ATOM 776 N N . ARG A 1 98 ? 14.982 -0.084 -21.046 1.00 96.19 98 ARG A N 1
ATOM 777 C CA . ARG A 1 98 ? 14.003 0.692 -21.826 1.00 96.19 98 ARG A CA 1
ATOM 778 C C . ARG A 1 98 ? 13.272 -0.123 -22.908 1.00 96.19 98 ARG A C 1
ATOM 780 O O . ARG A 1 98 ? 12.052 -0.001 -22.981 1.00 96.19 98 ARG A O 1
ATOM 787 N N . PRO A 1 99 ? 13.929 -0.988 -23.706 1.00 95.25 99 PRO A N 1
ATOM 788 C CA . PRO A 1 99 ? 13.218 -1.868 -24.635 1.00 95.25 99 PRO A CA 1
ATOM 789 C C . PRO A 1 99 ? 12.225 -2.812 -23.942 1.00 95.25 99 PRO A C 1
ATOM 791 O O . PRO A 1 99 ? 11.136 -3.034 -24.467 1.00 95.25 99 PRO A O 1
ATOM 794 N N . ARG A 1 100 ? 12.561 -3.328 -22.746 1.00 94.62 100 ARG A N 1
ATOM 795 C CA . ARG A 1 100 ? 11.645 -4.171 -21.955 1.00 94.62 100 ARG A CA 1
ATOM 796 C C . ARG A 1 100 ? 10.418 -3.375 -21.521 1.00 94.62 100 ARG A C 1
ATOM 798 O O . ARG A 1 100 ? 9.302 -3.825 -21.751 1.00 94.62 100 ARG A O 1
ATOM 805 N N . VAL A 1 101 ? 10.629 -2.172 -20.981 1.00 95.62 101 VAL A N 1
ATOM 806 C CA . VAL A 1 101 ? 9.554 -1.238 -20.598 1.00 95.62 101 VAL A CA 1
ATOM 807 C C . VAL A 1 101 ? 8.618 -0.988 -21.780 1.00 95.62 101 VAL A C 1
ATOM 809 O O . VAL A 1 101 ? 7.414 -1.170 -21.654 1.00 95.62 101 VAL A O 1
ATOM 812 N N . HIS A 1 102 ? 9.161 -0.622 -22.946 1.00 95.88 102 HIS A N 1
ATOM 813 C CA . HIS A 1 102 ? 8.352 -0.314 -24.129 1.00 95.88 102 HIS A CA 1
ATOM 814 C C . HIS A 1 102 ? 7.547 -1.520 -24.622 1.00 95.88 102 HIS A C 1
ATOM 816 O O . HIS A 1 102 ? 6.415 -1.353 -25.065 1.00 95.88 102 HIS A O 1
ATOM 822 N N . LYS A 1 103 ? 8.110 -2.729 -24.526 1.00 95.19 103 LYS A N 1
ATOM 823 C CA . LYS A 1 103 ? 7.411 -3.966 -24.888 1.00 95.19 103 LYS A CA 1
ATOM 824 C C . LYS A 1 103 ? 6.291 -4.309 -23.899 1.00 95.19 103 LYS A C 1
ATOM 826 O O . LYS A 1 103 ? 5.229 -4.743 -24.326 1.00 95.19 103 LYS A O 1
ATOM 831 N N . LEU A 1 104 ? 6.525 -4.128 -22.598 1.00 95.12 104 LEU A N 1
ATOM 832 C CA . LEU A 1 104 ? 5.573 -4.481 -21.536 1.00 95.12 104 LEU A CA 1
ATOM 833 C C . LEU A 1 104 ? 4.447 -3.457 -21.378 1.00 95.12 104 LEU A C 1
ATOM 835 O O . LEU A 1 104 ? 3.315 -3.837 -21.088 1.00 95.12 104 LEU A O 1
ATOM 839 N N . PHE A 1 105 ? 4.741 -2.172 -21.579 1.00 95.38 105 PHE A N 1
ATOM 840 C CA . PHE A 1 105 ? 3.795 -1.075 -21.383 1.00 95.38 105 PHE A CA 1
ATOM 841 C C . PHE A 1 105 ? 2.423 -1.294 -22.051 1.00 95.38 105 PHE A C 1
ATOM 843 O O . PHE A 1 105 ? 1.424 -1.229 -21.335 1.00 95.38 105 PHE A O 1
ATOM 850 N N . PRO A 1 106 ? 2.312 -1.586 -23.365 1.00 94.38 106 PRO A N 1
ATOM 851 C CA . PRO A 1 106 ? 1.004 -1.763 -24.000 1.00 94.38 106 PRO A CA 1
ATOM 852 C C . PRO A 1 106 ? 0.212 -2.948 -23.437 1.00 94.38 106 PRO A C 1
ATOM 854 O O . PRO A 1 106 ? -1.015 -2.914 -23.471 1.00 94.38 106 PRO A O 1
ATOM 857 N N . GLU A 1 107 ? 0.880 -3.970 -22.897 1.00 91.44 107 GLU A N 1
ATOM 858 C CA . GLU A 1 107 ? 0.218 -5.123 -22.286 1.00 91.44 107 GLU A CA 1
ATOM 859 C C . GLU A 1 107 ? -0.326 -4.792 -20.898 1.00 91.44 107 GLU A C 1
ATOM 861 O O . GLU A 1 107 ? -1.498 -5.046 -20.620 1.00 91.44 107 GLU A O 1
ATOM 866 N N . VAL A 1 108 ? 0.477 -4.151 -20.044 1.00 90.88 108 VAL A N 1
ATOM 867 C CA . VAL A 1 108 ? 0.038 -3.801 -18.682 1.00 90.88 108 VAL A CA 1
ATOM 868 C C . VAL A 1 108 ? -0.974 -2.659 -18.670 1.00 90.88 108 VAL A C 1
ATOM 870 O O . VAL A 1 108 ? -1.884 -2.643 -17.845 1.00 90.88 108 VAL A O 1
ATOM 873 N N . TRP A 1 109 ? -0.877 -1.718 -19.614 1.00 91.00 109 TRP A N 1
ATOM 874 C CA . TRP A 1 109 ? -1.734 -0.531 -19.649 1.00 91.00 109 TRP A CA 1
ATOM 875 C C . TRP A 1 109 ? -3.213 -0.867 -19.899 1.00 91.00 109 TRP A C 1
ATOM 877 O O . TRP A 1 109 ? -4.107 -0.074 -19.575 1.00 91.00 109 TRP A O 1
ATOM 887 N N . LYS A 1 110 ? -3.492 -2.066 -20.426 1.00 88.12 110 LYS A N 1
ATOM 888 C CA . LYS A 1 110 ? -4.846 -2.631 -20.546 1.00 88.12 110 LYS A CA 1
ATOM 889 C C . LYS A 1 110 ? -5.516 -2.812 -19.177 1.00 88.12 110 LYS A C 1
ATOM 891 O O . LYS A 1 110 ? -6.728 -2.660 -19.088 1.00 88.12 110 LYS A O 1
ATOM 896 N N . PHE A 1 111 ? -4.731 -3.057 -18.127 1.00 82.75 111 PHE A N 1
ATOM 897 C CA . PHE A 1 111 ? -5.189 -3.312 -16.755 1.00 82.75 111 PHE A CA 1
ATOM 898 C C . PHE A 1 111 ? -5.048 -2.104 -15.821 1.00 82.75 111 PHE A C 1
ATOM 900 O O . PHE A 1 111 ? -5.214 -2.236 -14.611 1.00 82.75 111 PHE A O 1
ATOM 907 N N . ARG A 1 112 ? -4.736 -0.920 -16.360 1.00 84.75 112 ARG A N 1
ATOM 908 C CA . ARG A 1 112 ? -4.602 0.301 -15.557 1.00 84.75 112 ARG A CA 1
ATOM 909 C C . ARG A 1 112 ? -5.885 0.604 -14.778 1.00 84.75 112 ARG A C 1
ATOM 911 O O . ARG A 1 112 ? -6.996 0.421 -15.282 1.00 84.75 112 ARG A O 1
ATOM 918 N N . SER A 1 113 ? -5.728 1.190 -13.599 1.00 76.19 113 SER A N 1
ATOM 919 C CA . SER A 1 113 ? -6.848 1.756 -12.851 1.00 76.19 113 SER A CA 1
ATOM 920 C C . SER A 1 113 ? -7.561 2.843 -13.664 1.00 76.19 113 SER A C 1
ATOM 922 O O . SER A 1 113 ? -6.932 3.662 -14.340 1.00 76.19 113 SER A O 1
ATOM 924 N N . PHE A 1 114 ? -8.893 2.884 -13.585 1.00 75.06 114 PHE A N 1
ATOM 925 C CA . PHE A 1 114 ? -9.659 3.993 -14.148 1.00 75.06 114 PHE A CA 1
ATOM 926 C C . PHE A 1 114 ? -9.295 5.301 -13.434 1.00 75.06 114 PHE A C 1
ATOM 928 O O . PHE A 1 114 ? -9.208 5.343 -12.210 1.00 75.06 114 PHE A O 1
ATOM 935 N N . HIS A 1 115 ? -9.159 6.390 -14.198 1.00 68.00 115 HIS A N 1
ATOM 936 C CA . HIS A 1 115 ? -8.868 7.737 -13.674 1.00 68.00 115 HIS A CA 1
ATOM 937 C C . HIS A 1 115 ? -9.875 8.210 -12.608 1.00 68.00 115 HIS A C 1
ATOM 939 O O . HIS A 1 115 ? -9.559 9.034 -11.755 1.00 68.00 115 HIS A O 1
ATOM 945 N N . LYS A 1 116 ? -11.101 7.685 -12.673 1.00 67.00 116 LYS A N 1
ATOM 946 C CA . LYS A 1 116 ? -12.110 7.755 -11.625 1.00 67.00 116 LYS A CA 1
ATOM 947 C C . LYS A 1 116 ? -12.542 6.321 -11.350 1.00 67.00 116 LYS A C 1
ATOM 949 O O . LYS A 1 116 ? -13.326 5.793 -12.143 1.00 67.00 116 LYS A O 1
ATOM 954 N N . PRO A 1 117 ? -12.039 5.666 -10.292 1.00 63.84 117 PRO A N 1
ATOM 955 C CA . PRO A 1 117 ? -12.635 4.409 -9.884 1.00 63.84 117 PRO A CA 1
ATOM 956 C C . PRO A 1 117 ? -14.115 4.678 -9.605 1.00 63.84 117 PRO A C 1
ATOM 958 O O . PRO A 1 117 ? -14.469 5.723 -9.043 1.00 63.84 117 PRO A O 1
ATOM 961 N N . ASN A 1 118 ? -14.988 3.760 -10.022 1.00 58.62 118 ASN A N 1
ATOM 962 C CA . ASN A 1 118 ? -16.366 3.794 -9.549 1.00 58.62 118 ASN A CA 1
ATOM 963 C C . ASN A 1 118 ? -16.306 3.883 -8.026 1.00 58.62 118 ASN A C 1
ATOM 965 O O . ASN A 1 118 ? -15.517 3.167 -7.402 1.00 58.62 118 ASN A O 1
ATOM 969 N N . LYS A 1 119 ? -17.079 4.804 -7.435 1.00 57.16 119 LYS A N 1
ATOM 970 C CA . LYS A 1 119 ? -17.158 4.886 -5.974 1.00 57.16 119 LYS A CA 1
ATOM 971 C C . LYS A 1 119 ? -17.416 3.465 -5.469 1.00 57.16 119 LYS A C 1
ATOM 973 O O . LYS A 1 119 ? -18.286 2.813 -6.057 1.00 57.16 119 LYS A O 1
ATOM 978 N N . PRO A 1 120 ? -16.685 2.968 -4.450 1.00 57.44 120 PRO A N 1
ATOM 979 C CA . PRO A 1 120 ? -17.063 1.698 -3.855 1.00 57.44 120 PRO A CA 1
ATOM 980 C C . PRO A 1 120 ? -18.546 1.798 -3.529 1.00 57.44 120 PRO A C 1
ATOM 982 O O . PRO A 1 120 ? -18.981 2.814 -2.975 1.00 57.44 120 PRO A O 1
ATOM 985 N N . PHE A 1 121 ? -19.326 0.821 -3.993 1.00 47.94 121 PHE A N 1
ATOM 986 C CA . PHE A 1 121 ? -20.760 0.835 -3.775 1.00 47.94 121 PHE A CA 1
ATOM 987 C C . PHE A 1 121 ? -20.991 0.955 -2.267 1.00 47.94 121 PHE A C 1
ATOM 989 O O . PHE A 1 121 ? -20.590 0.096 -1.483 1.00 47.94 121 PHE A O 1
ATOM 996 N N . ARG A 1 122 ? -21.557 2.087 -1.865 1.00 53.00 122 ARG A N 1
ATOM 997 C CA . ARG A 1 122 ? -21.978 2.379 -0.503 1.00 53.00 122 ARG A CA 1
ATOM 998 C C . ARG A 1 122 ? -23.340 3.021 -0.635 1.00 53.00 122 ARG A C 1
ATOM 1000 O O . ARG A 1 122 ? -23.449 4.105 -1.213 1.00 53.00 122 ARG A O 1
ATOM 1007 N N . GLU A 1 123 ? -24.364 2.367 -0.110 1.00 49.72 123 GLU A N 1
ATOM 1008 C CA . GLU A 1 123 ? -25.625 3.054 0.121 1.00 49.72 123 GLU A CA 1
ATOM 1009 C C . GLU A 1 123 ? -25.353 4.228 1.073 1.00 49.72 123 GLU A C 1
ATOM 1011 O O . GLU A 1 123 ? -24.627 4.106 2.068 1.00 49.72 123 GLU A O 1
ATOM 1016 N N . LYS A 1 124 ? -25.845 5.420 0.718 1.00 51.94 124 LYS A N 1
ATOM 1017 C CA . LYS A 1 124 ? -25.731 6.593 1.592 1.00 51.94 124 LYS A CA 1
ATOM 1018 C C . LYS A 1 124 ? -26.424 6.264 2.918 1.00 51.94 124 LYS A C 1
ATOM 1020 O O . LYS A 1 124 ? -27.606 5.952 2.907 1.00 51.94 124 LYS A O 1
ATOM 1025 N N . GLY A 1 125 ? -25.702 6.393 4.033 1.00 54.25 125 GLY A N 1
ATOM 1026 C CA . GLY A 1 125 ? -26.236 6.149 5.381 1.00 54.25 125 GLY A CA 1
ATOM 1027 C C . GLY A 1 125 ? -26.033 4.730 5.920 1.00 54.25 125 GLY A C 1
ATOM 1028 O O . GLY A 1 125 ? -26.503 4.438 7.013 1.00 54.25 125 GLY A O 1
ATOM 1029 N N . ASP A 1 126 ? -25.313 3.867 5.194 1.00 51.56 126 ASP A N 1
ATOM 1030 C CA . ASP A 1 126 ? -25.111 2.463 5.577 1.00 51.56 126 ASP A CA 1
ATOM 1031 C C . ASP A 1 126 ? -23.657 2.149 5.968 1.00 51.56 126 ASP A C 1
ATOM 1033 O O . ASP A 1 126 ? -23.094 1.087 5.698 1.00 51.56 126 ASP A O 1
ATOM 1037 N N . SER A 1 127 ? -22.992 3.108 6.614 1.00 58.69 127 SER A N 1
ATOM 1038 C CA . SER A 1 127 ? -21.654 2.869 7.144 1.00 58.69 127 SER A CA 1
ATOM 1039 C C . SER A 1 127 ? -21.728 1.883 8.312 1.00 58.69 127 SER A C 1
ATOM 1041 O O . SER A 1 127 ? -22.341 2.167 9.340 1.00 58.69 127 SER A O 1
ATOM 1043 N N . TRP A 1 128 ? -21.020 0.753 8.216 1.00 57.50 128 TRP A N 1
ATOM 1044 C CA . TRP A 1 128 ? -20.851 -0.173 9.345 1.00 57.50 128 TRP A CA 1
ATOM 1045 C C . TRP A 1 128 ? -20.344 0.547 10.612 1.00 57.50 128 TRP A C 1
ATOM 1047 O O . TRP A 1 128 ? -20.739 0.190 11.715 1.00 57.50 128 TRP A O 1
ATOM 1057 N N . LEU A 1 129 ? -19.551 1.620 10.474 1.00 54.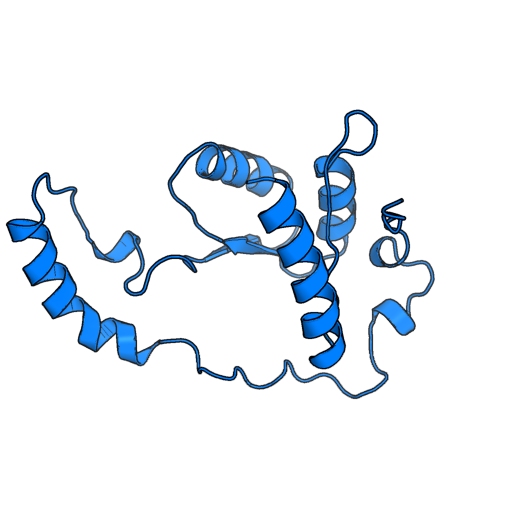94 129 LEU A N 1
ATOM 1058 C CA . LEU A 1 129 ? -19.082 2.448 11.597 1.00 54.94 129 LEU A CA 1
ATOM 1059 C C . LEU A 1 129 ? -20.174 3.325 12.225 1.00 54.94 129 LEU A C 1
ATOM 1061 O O . LEU A 1 129 ? -20.102 3.632 13.414 1.00 54.94 129 LEU A O 1
ATOM 1065 N N . GLU A 1 130 ? -21.159 3.760 11.436 1.00 65.81 130 GLU A N 1
ATOM 1066 C CA . GLU A 1 130 ? -22.330 4.484 11.951 1.00 65.81 130 GLU A CA 1
ATOM 1067 C C . GLU A 1 130 ? -23.231 3.523 12.732 1.00 65.81 130 GLU A C 1
ATOM 1069 O O . GLU A 1 130 ? -23.676 3.861 13.828 1.00 65.81 130 GLU A O 1
ATOM 1074 N N . LYS A 1 131 ? -23.388 2.291 12.226 1.00 60.66 131 LYS A N 1
ATOM 1075 C CA . LYS A 1 131 ? -24.136 1.203 12.876 1.00 60.66 131 LYS A CA 1
ATOM 1076 C C . LYS A 1 131 ? -23.435 0.607 14.104 1.00 60.66 131 LYS A C 1
ATOM 1078 O O . LYS A 1 131 ? -24.104 0.062 14.973 1.00 60.66 131 LYS A O 1
ATOM 1083 N N . ASN A 1 132 ? -22.110 0.731 14.208 1.00 56.41 132 ASN A N 1
ATOM 1084 C CA . ASN A 1 132 ? -21.309 0.188 15.310 1.00 56.41 132 ASN A CA 1
ATOM 1085 C C . ASN A 1 132 ? -20.587 1.315 16.067 1.00 56.41 132 ASN A C 1
ATOM 1087 O O . ASN A 1 132 ? -19.366 1.470 15.959 1.00 56.41 132 ASN A O 1
ATOM 1091 N N . PRO A 1 133 ? -21.315 2.123 16.865 1.00 61.00 133 PRO A N 1
ATOM 1092 C CA . PRO A 1 133 ? -20.767 3.312 17.512 1.00 61.00 133 PRO A CA 1
ATOM 1093 C C . PRO A 1 133 ? -19.690 3.007 18.562 1.00 61.00 133 PRO A C 1
ATOM 1095 O O . PRO A 1 133 ? -18.886 3.881 18.870 1.00 61.00 133 PRO A O 1
ATOM 1098 N N . ASN A 1 134 ? -19.647 1.781 19.081 1.00 57.72 134 ASN A N 1
ATOM 1099 C CA . ASN A 1 134 ? -18.627 1.322 20.025 1.00 57.72 134 ASN A CA 1
ATOM 1100 C C . ASN A 1 134 ? -17.435 0.651 19.333 1.00 57.72 134 ASN A C 1
ATOM 1102 O O . ASN A 1 134 ? -16.548 0.137 20.011 1.00 57.72 134 ASN A O 1
ATOM 1106 N N . SER A 1 135 ? -17.405 0.653 17.995 1.00 54.62 135 SER A N 1
ATOM 1107 C CA . SER A 1 135 ? -16.322 0.044 17.239 1.00 54.62 135 SER A CA 1
ATOM 1108 C C . SER A 1 135 ? -14.969 0.642 17.647 1.00 54.62 135 SER A C 1
ATOM 1110 O O . SER A 1 135 ? -14.843 1.871 17.761 1.00 54.62 135 SER A O 1
ATOM 1112 N N . PRO A 1 136 ? -13.923 -0.192 17.790 1.00 46.06 136 PRO A N 1
ATOM 1113 C CA . PRO A 1 136 ? -12.561 0.288 17.991 1.00 46.06 136 PRO A CA 1
ATOM 1114 C C . PRO A 1 136 ? -12.089 1.251 16.889 1.00 46.06 136 PRO A C 1
ATOM 1116 O O . PRO A 1 136 ? -11.240 2.094 17.157 1.00 46.06 136 PRO A O 1
ATOM 1119 N N . LEU A 1 137 ? -12.697 1.197 15.699 1.00 43.06 137 LEU A N 1
ATOM 1120 C CA . LEU A 1 137 ? -12.438 2.082 14.558 1.00 43.06 137 LEU A CA 1
ATOM 1121 C C . LEU A 1 137 ? -13.035 3.497 14.716 1.00 43.06 137 LEU A C 1
ATOM 1123 O O . LEU A 1 137 ? -12.646 4.425 13.998 1.00 43.06 137 LEU A O 1
ATOM 1127 N N . LYS A 1 138 ? -13.996 3.688 15.635 1.00 52.19 138 LYS A N 1
ATOM 1128 C CA . LYS A 1 138 ? -14.570 5.009 15.950 1.00 52.19 138 LYS A CA 1
ATOM 1129 C C . LYS A 1 138 ? -13.716 5.771 16.967 1.00 52.19 138 LYS A C 1
ATOM 1131 O O . LYS A 1 138 ? -13.647 6.996 16.901 1.00 52.19 138 LYS A O 1
ATOM 1136 N N . LYS A 1 139 ? -13.035 5.055 17.869 1.00 44.31 139 LYS A N 1
ATOM 1137 C CA . LYS A 1 139 ? -12.067 5.612 18.826 1.00 44.31 139 LYS A CA 1
ATOM 1138 C C . LYS A 1 139 ? -10.639 5.456 18.303 1.00 44.31 139 LYS A C 1
ATOM 1140 O O . LYS A 1 139 ? -9.904 4.587 18.756 1.00 44.31 139 LYS A O 1
ATOM 1145 N N . ILE A 1 140 ? -10.241 6.345 17.398 1.00 47.06 140 ILE A N 1
ATOM 1146 C CA . ILE A 1 140 ? -8.826 6.683 17.208 1.00 47.06 140 ILE A CA 1
ATOM 1147 C C . ILE A 1 140 ? -8.744 8.199 17.314 1.00 47.06 140 ILE A C 1
ATOM 1149 O O . ILE A 1 140 ? -9.461 8.913 16.611 1.00 47.06 140 ILE A O 1
ATOM 1153 N N . PHE A 1 141 ? -7.967 8.656 18.295 1.00 40.44 141 PHE A N 1
ATOM 1154 C CA . PHE A 1 141 ? -7.901 10.043 18.729 1.00 40.44 141 PHE A CA 1
ATOM 1155 C C . PHE A 1 141 ? -7.639 10.979 17.551 1.00 40.44 141 PHE A C 1
ATOM 1157 O O . PHE A 1 141 ? -6.704 10.796 16.774 1.00 40.44 141 PHE A O 1
ATOM 1164 N N . GLY A 1 142 ? -8.488 12.000 17.436 1.00 37.16 142 GLY A N 1
ATOM 1165 C CA . GLY A 1 142 ? -8.214 13.134 16.576 1.00 37.16 142 GLY A CA 1
ATOM 1166 C C . GLY A 1 142 ? -6.944 13.815 17.064 1.00 37.16 142 GLY A C 1
ATOM 1167 O O . GLY A 1 142 ? -6.899 14.301 18.194 1.00 37.16 142 GLY A O 1
ATOM 1168 N N . LEU A 1 143 ? -5.933 13.876 16.201 1.00 35.06 143 LEU A N 1
ATOM 1169 C CA . LEU A 1 143 ? -4.904 14.899 16.296 1.00 35.06 143 LEU A CA 1
ATOM 1170 C C . LEU A 1 143 ? -5.618 16.257 16.268 1.00 35.06 143 LEU A C 1
ATOM 1172 O O . LEU A 1 143 ? -6.020 16.743 15.209 1.00 35.06 143 LEU A O 1
ATOM 1176 N N . LYS A 1 144 ? -5.794 16.874 17.440 1.00 27.53 144 LYS A N 1
ATOM 1177 C CA . LYS A 1 144 ? -5.835 18.331 17.503 1.00 27.53 144 LYS A CA 1
ATOM 1178 C C . LYS A 1 144 ? -4.420 18.779 17.173 1.00 27.53 144 LYS A C 1
ATOM 1180 O O . LYS A 1 144 ? -3.538 18.735 18.022 1.00 27.53 144 LYS A O 1
ATOM 1185 N N . VAL A 1 145 ? -4.209 19.127 15.911 1.00 29.91 145 VAL A N 1
ATOM 1186 C CA . VAL A 1 145 ? -3.047 19.913 15.510 1.00 29.91 145 VAL A CA 1
ATOM 1187 C C . VAL A 1 145 ? -3.306 21.321 16.044 1.00 29.91 145 VAL A C 1
ATOM 1189 O O . VAL A 1 145 ? -4.084 22.069 15.454 1.00 29.91 145 VAL A O 1
ATOM 1192 N N . THR A 1 146 ? -2.771 21.615 17.226 1.00 36.16 146 THR A N 1
ATOM 1193 C CA . THR A 1 146 ? -2.424 22.986 17.630 1.00 36.16 146 THR A CA 1
ATOM 1194 C C . THR A 1 146 ? -1.031 23.302 17.130 1.00 36.16 146 THR A C 1
ATOM 1196 O O . THR A 1 146 ? -0.178 22.392 17.233 1.00 36.16 146 THR A O 1
#

Foldseek 3Di:
DVVVVVVVLVVVCVVCVVLVHDDDDDDDDPVRHVVVLCLQVQVPDQEAEEADDPDDCVVVVLVVVVVRRPHHYYHDHPPDLQPPVQQPDDDPDPVVSVVSCVVCNVVSVVVDDDPDHDRPDDDVPPDVCVVCVVRSVVPDDDPPPD

Radius of gyration: 18.95 Å; chains: 1; bounding box: 49×36×48 Å

InterPro domains:
  IPR006050 DNA photolyase, N-terminal [PS51645] (1-84)
  IPR014729 Rossmann-like alpha/beta/alpha sandwich fold [G3DSA:3.40.50.620] (1-78)

pLDDT: mean 81.9, std 17.29, range [27.53, 97.31]

Sequence (146 aa):
MHKFILEGMSYNIKEAKRLGLTYRAFVETPGNRIEEAFEKISSEAALVITDDYPAYIIPELLEQVSKKIKCKFLAVDSNSIIPLTFYGEFVSAARILRPRVHKLFPEVWKFRSFHKPNKPFREKGDSWLEKNPNSPLKKIFGLKVT

Organism: NCBI:txid1085541